Protein AF-A0A7K8KJE7-F1 (afdb_monomer_lite)

InterP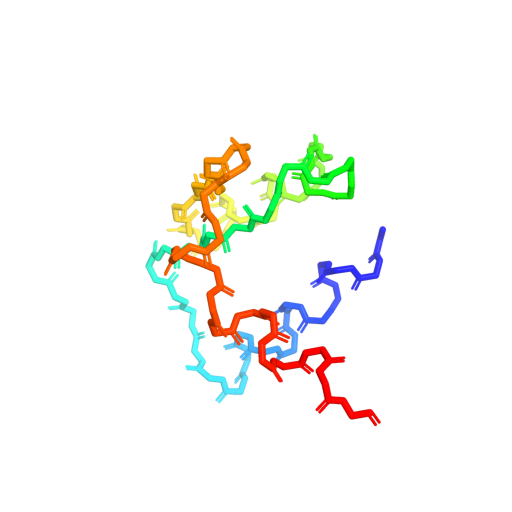ro domains:
  IPR001584 Integrase, catalytic core [PF00665] (2-52)
  IPR001584 Integrase, catalytic core [PS50994] (1-64)
  IPR012337 Ribonuclease H-like superfamily [SSF53098] (5-64)
  IPR036397 Ribonuclease H superfamily [G3DSA:3.30.420.10] (1-64)

Foldseek 3Di:
DVVLVVVVVVCVVPNQDQEDEEEPD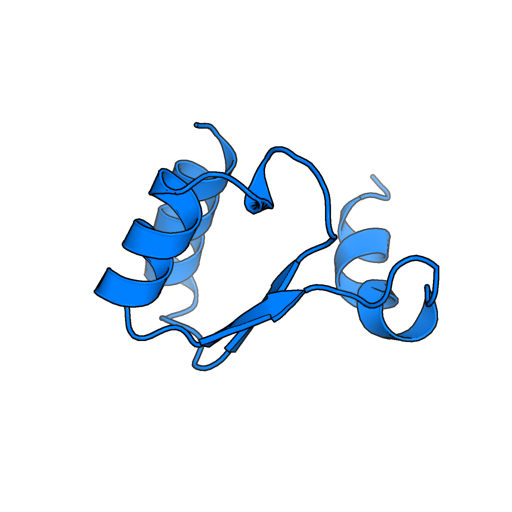VVCVDPVNVVSCVVSNYHYDYDDVPDCVVCVVVVVVPPD

Organism: NCBI:txid172689

Radius of gyration: 11.93 Å; chains: 1; bounding box: 31×29×21 Å

Secondary structure (DSSP, 8-state):
-HHHHHHHHHHHHH---SEEEE-S-TTTS-HHHHHHHHHTTPEEEEPPTT-GGG-HHHHHHT--

Structure (mmCIF, N/CA/C/O backbone):
data_AF-A0A7K8KJE7-F1
#
_entry.id   AF-A0A7K8KJE7-F1
#
loop_
_atom_site.group_PDB
_atom_site.id
_atom_site.type_symbol
_atom_site.label_atom_id
_atom_site.label_alt_id
_atom_site.label_comp_id
_atom_site.label_asym_id
_atom_site.label_entity_id
_atom_site.label_seq_id
_atom_site.pdbx_PDB_ins_code
_atom_site.Cartn_x
_atom_site.Cartn_y
_atom_site.Cartn_z
_atom_site.occupancy
_atom_site.B_iso_or_equiv
_atom_site.auth_seq_id
_atom_site.auth_comp_id
_atom_site.auth_asym_id
_atom_site.auth_atom_id
_atom_site.pdbx_PDB_model_num
ATOM 1 N N . ARG A 1 1 ? 2.223 1.422 -12.542 1.00 54.06 1 ARG A N 1
ATOM 2 C CA . ARG A 1 1 ? 0.782 1.790 -12.422 1.00 54.06 1 ARG A CA 1
ATOM 3 C C . ARG A 1 1 ? -0.166 0.585 -12.247 1.00 54.06 1 ARG A C 1
ATOM 5 O O . ARG A 1 1 ? -1.229 0.786 -11.676 1.00 54.06 1 ARG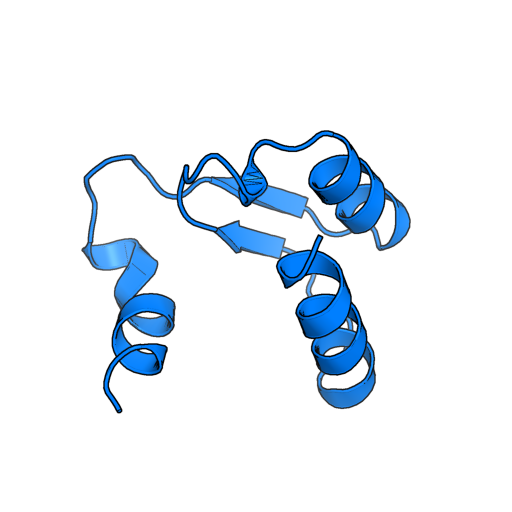 A O 1
ATOM 12 N N . HIS A 1 2 ? 0.183 -0.648 -12.649 1.00 64.25 2 HIS A N 1
ATOM 13 C CA . HIS A 1 2 ? -0.692 -1.827 -12.472 1.00 64.25 2 HIS A CA 1
ATOM 14 C C . HIS A 1 2 ? -0.830 -2.339 -11.022 1.00 64.25 2 HIS A C 1
ATOM 16 O O . HIS A 1 2 ? -1.935 -2.698 -10.626 1.00 64.25 2 HIS A O 1
ATOM 22 N N . CYS A 1 3 ? 0.231 -2.300 -10.206 1.00 67.31 3 CYS A N 1
ATOM 23 C CA . CYS A 1 3 ? 0.211 -2.862 -8.844 1.00 67.31 3 CYS A CA 1
ATOM 24 C C . CYS A 1 3 ? -0.796 -2.169 -7.905 1.00 67.31 3 CYS A C 1
ATOM 26 O O . CYS A 1 3 ? -1.518 -2.837 -7.174 1.00 67.31 3 CYS A O 1
ATOM 28 N N . VAL A 1 4 ? -0.911 -0.836 -7.976 1.00 76.12 4 VAL A N 1
ATOM 29 C CA . VAL A 1 4 ? -1.860 -0.055 -7.156 1.00 76.12 4 VAL A CA 1
ATOM 30 C C . VAL A 1 4 ? -3.314 -0.404 -7.487 1.00 76.12 4 VAL A C 1
ATOM 32 O O . VAL A 1 4 ? -4.151 -0.499 -6.593 1.00 76.12 4 VAL A O 1
ATOM 35 N N . ARG A 1 5 ? -3.625 -0.637 -8.771 1.00 79.56 5 ARG A N 1
ATOM 36 C CA . ARG A 1 5 ? -4.986 -0.997 -9.195 1.00 79.56 5 ARG A CA 1
ATOM 37 C C . ARG A 1 5 ? -5.390 -2.374 -8.665 1.00 79.56 5 ARG A C 1
ATOM 39 O O . ARG A 1 5 ? -6.512 -2.521 -8.194 1.00 79.56 5 ARG A O 1
ATOM 46 N N . GLY A 1 6 ? -4.473 -3.344 -8.705 1.00 81.38 6 GLY A N 1
ATOM 47 C CA . GLY A 1 6 ? -4.692 -4.674 -8.128 1.00 81.38 6 GLY A CA 1
ATOM 48 C C . GLY A 1 6 ? -4.885 -4.626 -6.610 1.00 81.38 6 GLY A C 1
ATOM 49 O O . GLY A 1 6 ? -5.848 -5.190 -6.099 1.00 81.38 6 GLY A O 1
ATOM 50 N N . LEU A 1 7 ? -4.039 -3.874 -5.899 1.00 82.94 7 LEU A N 1
ATOM 51 C CA . LEU A 1 7 ? -4.147 -3.714 -4.443 1.00 82.94 7 LEU A CA 1
ATOM 52 C C . LEU A 1 7 ? -5.450 -3.050 -4.013 1.00 82.94 7 LEU A C 1
ATOM 54 O O . LEU A 1 7 ? -6.057 -3.482 -3.042 1.00 82.94 7 LEU A O 1
ATOM 58 N N . ARG A 1 8 ? -5.922 -2.042 -4.752 1.00 85.06 8 ARG A N 1
ATOM 59 C CA . ARG A 1 8 ? -7.200 -1.392 -4.445 1.00 85.06 8 ARG A CA 1
ATOM 60 C C . ARG A 1 8 ? -8.375 -2.370 -4.524 1.00 85.06 8 ARG A C 1
ATOM 62 O O . ARG A 1 8 ? -9.253 -2.322 -3.670 1.00 85.06 8 ARG A O 1
ATOM 69 N N . ALA A 1 9 ? -8.384 -3.251 -5.525 1.00 86.19 9 ALA A N 1
ATOM 70 C CA . ALA A 1 9 ? -9.403 -4.294 -5.632 1.00 86.19 9 ALA A CA 1
ATOM 71 C C . ALA A 1 9 ? -9.274 -5.319 -4.493 1.00 86.19 9 ALA A C 1
ATOM 73 O O . ALA A 1 9 ? -10.272 -5.668 -3.870 1.00 86.19 9 ALA A O 1
ATOM 74 N N . ALA A 1 10 ? -8.049 -5.739 -4.166 1.00 85.19 10 ALA A N 1
ATOM 75 C CA . ALA A 1 10 ? -7.799 -6.666 -3.066 1.00 85.19 10 ALA A CA 1
ATOM 76 C C . ALA A 1 10 ? -8.237 -6.095 -1.707 1.00 85.19 10 ALA A C 1
ATOM 78 O O . ALA A 1 10 ? -8.893 -6.797 -0.948 1.00 85.19 10 ALA A O 1
ATOM 79 N N . PHE A 1 11 ? -7.957 -4.819 -1.423 1.00 87.62 11 PHE A N 1
ATOM 80 C CA . PHE A 1 11 ? -8.367 -4.167 -0.173 1.00 87.62 11 PHE A CA 1
ATOM 81 C C . PHE A 1 11 ? -9.888 -4.066 -0.044 1.00 87.62 11 PHE A C 1
ATOM 83 O O . PHE A 1 11 ? -10.421 -4.184 1.054 1.00 87.62 11 PHE A O 1
ATOM 90 N N . ALA A 1 12 ? -10.598 -3.874 -1.159 1.00 86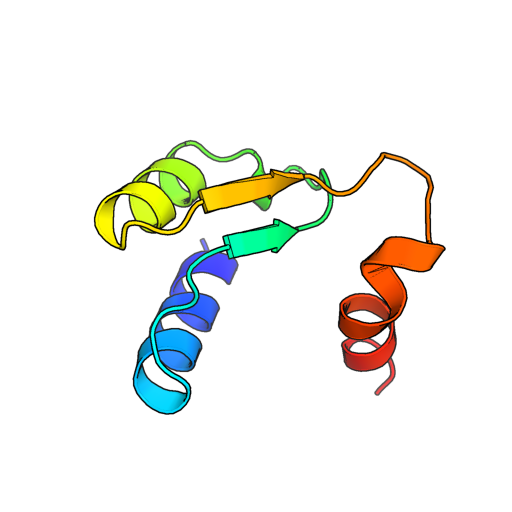.69 12 ALA A N 1
ATOM 91 C CA . ALA A 1 12 ? -12.057 -3.842 -1.157 1.00 86.69 12 ALA A CA 1
ATOM 92 C C . ALA A 1 12 ? -12.677 -5.217 -0.852 1.00 86.69 12 ALA A C 1
ATOM 94 O O . ALA A 1 12 ? -13.734 -5.279 -0.235 1.00 86.69 12 ALA A O 1
ATOM 95 N N . VAL A 1 13 ? -12.030 -6.309 -1.276 1.00 87.06 13 VAL A N 1
ATOM 96 C CA . VAL A 1 13 ? -12.547 -7.678 -1.099 1.00 87.06 13 VAL A CA 1
ATOM 97 C C . VAL A 1 13 ? -12.096 -8.302 0.224 1.00 87.06 13 VAL A C 1
ATOM 99 O O . VAL A 1 13 ? -12.875 -8.990 0.873 1.00 87.06 13 VAL A O 1
ATOM 102 N N . LEU A 1 14 ? -10.843 -8.079 0.622 1.00 87.50 14 LEU A N 1
ATOM 103 C CA . LEU A 1 14 ? -10.201 -8.748 1.760 1.00 87.50 14 LEU A CA 1
ATOM 104 C C . LEU A 1 14 ? -10.050 -7.842 2.989 1.00 87.50 14 LEU A C 1
ATOM 106 O O . LEU A 1 14 ? -9.637 -8.310 4.048 1.00 87.50 14 LEU A O 1
ATOM 110 N N . GLY A 1 15 ? -10.374 -6.557 2.854 1.00 86.69 15 GLY A N 1
ATOM 111 C CA . GLY A 1 15 ? -10.094 -5.543 3.861 1.00 86.69 15 GLY A CA 1
ATOM 112 C C . GLY A 1 15 ? -8.691 -4.949 3.733 1.00 86.69 15 GLY A C 1
ATOM 113 O O . GLY A 1 15 ? -7.833 -5.425 2.985 1.00 86.69 15 GLY A O 1
ATOM 114 N N . VAL A 1 16 ? -8.470 -3.856 4.461 1.00 88.25 16 VAL A N 1
ATOM 115 C CA . VAL A 1 16 ? -7.209 -3.108 4.441 1.00 88.25 16 VAL A CA 1
ATOM 116 C C . VAL A 1 16 ? -6.240 -3.738 5.449 1.00 88.25 16 VAL A C 1
ATOM 118 O O . VAL A 1 16 ? -6.564 -3.795 6.637 1.00 88.25 16 VAL A O 1
ATOM 121 N N . PRO A 1 17 ? -5.063 -4.220 5.018 1.00 86.69 17 PRO A N 1
ATOM 122 C CA . PRO A 1 17 ? -4.081 -4.806 5.920 1.00 86.69 17 PRO A CA 1
ATOM 123 C C . PRO A 1 17 ? -3.349 -3.728 6.728 1.00 86.69 17 PRO A C 1
ATOM 125 O O . PRO A 1 17 ? -3.140 -2.617 6.256 1.00 86.69 17 PRO A O 1
ATOM 128 N N . VAL A 1 18 ? -2.880 -4.078 7.926 1.00 85.81 18 VAL A N 1
ATOM 129 C CA . VAL A 1 18 ? -2.083 -3.172 8.779 1.00 85.81 18 VAL A CA 1
ATOM 130 C C . VAL A 1 18 ? -0.644 -3.025 8.262 1.00 85.81 18 VAL A C 1
ATOM 132 O O . VAL A 1 18 ? -0.043 -1.955 8.360 1.00 85.81 18 VAL A O 1
ATOM 135 N N . GLU A 1 19 ? -0.088 -4.089 7.680 1.00 84.19 19 GLU A N 1
ATOM 136 C CA . GLU A 1 19 ? 1.253 -4.103 7.097 1.00 84.19 19 GLU A CA 1
ATOM 137 C C . GLU A 1 19 ? 1.246 -4.801 5.733 1.00 84.19 19 GLU A C 1
ATOM 139 O O . GLU A 1 19 ? 0.609 -5.839 5.553 1.00 84.19 19 GLU A O 1
ATOM 144 N N . LEU A 1 20 ? 1.985 -4.235 4.779 1.00 83.88 20 LEU A N 1
ATOM 145 C CA . LEU A 1 20 ? 2.235 -4.824 3.471 1.00 83.88 20 LEU A CA 1
ATOM 146 C C . LEU A 1 20 ? 3.740 -4.985 3.279 1.00 83.88 20 LEU A C 1
ATOM 148 O O . LEU A 1 20 ? 4.487 -4.018 3.419 1.00 83.88 20 LEU A O 1
ATOM 152 N N . LYS A 1 21 ? 4.171 -6.194 2.911 1.00 83.12 21 LYS A N 1
ATOM 153 C CA . LYS A 1 21 ? 5.568 -6.490 2.597 1.00 83.12 21 LYS A CA 1
ATOM 154 C C . LYS A 1 21 ? 5.721 -6.845 1.124 1.00 83.12 21 LYS A C 1
ATOM 156 O O . LYS A 1 21 ? 5.118 -7.814 0.673 1.00 83.12 21 LYS A O 1
ATOM 161 N N . THR A 1 22 ? 6.515 -6.082 0.378 1.00 79.19 22 THR A N 1
ATOM 162 C CA . THR A 1 22 ? 6.759 -6.324 -1.061 1.00 79.19 22 THR A CA 1
ATOM 163 C C . THR A 1 22 ? 8.242 -6.532 -1.330 1.00 79.19 22 THR A C 1
ATOM 165 O O . THR A 1 22 ? 9.075 -6.156 -0.507 1.00 79.19 22 THR A O 1
ATOM 168 N N . ASP A 1 23 ? 8.599 -7.117 -2.468 1.00 75.06 23 ASP A N 1
ATOM 169 C CA . ASP A 1 23 ? 9.993 -7.141 -2.907 1.00 75.06 23 ASP A CA 1
ATOM 170 C C . ASP A 1 23 ?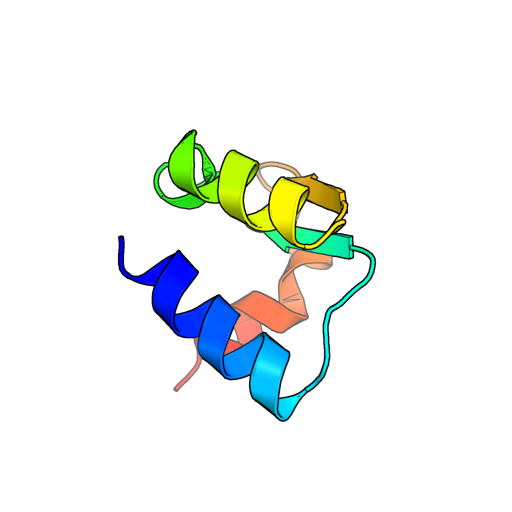 10.510 -5.718 -3.219 1.00 75.06 23 ASP A C 1
ATOM 172 O O . ASP A 1 23 ? 9.738 -4.762 -3.350 1.00 75.06 23 ASP A O 1
ATOM 176 N N . ASN A 1 24 ? 11.836 -5.577 -3.318 1.00 69.75 24 ASN A N 1
ATOM 177 C CA . ASN A 1 24 ? 12.532 -4.318 -3.627 1.00 69.75 24 ASN A CA 1
ATOM 178 C C . ASN A 1 24 ? 12.476 -3.938 -5.119 1.00 69.75 24 ASN A C 1
ATOM 180 O O . ASN A 1 24 ? 13.262 -3.112 -5.588 1.00 69.75 24 ASN A O 1
ATOM 184 N N . GLY A 1 25 ? 11.576 -4.543 -5.895 1.00 69.12 25 GLY A N 1
ATOM 185 C CA . GLY A 1 25 ? 11.424 -4.251 -7.307 1.00 69.12 25 GLY A CA 1
ATOM 186 C C . GLY A 1 25 ? 11.114 -2.767 -7.562 1.00 69.12 25 GLY A C 1
ATOM 187 O O . GLY A 1 25 ? 10.390 -2.125 -6.792 1.00 69.12 25 GLY A O 1
ATOM 188 N N . PRO A 1 26 ? 11.597 -2.200 -8.683 1.00 66.56 26 PRO A N 1
ATOM 189 C CA . PRO A 1 26 ? 11.447 -0.775 -9.003 1.00 66.56 26 PRO A CA 1
ATOM 190 C C . PRO A 1 26 ? 9.980 -0.313 -9.073 1.00 66.56 26 PRO A C 1
ATOM 192 O O . PRO A 1 26 ? 9.674 0.857 -8.848 1.00 66.56 26 PRO A O 1
ATOM 195 N N . SER A 1 27 ? 9.048 -1.238 -9.314 1.00 65.62 27 SER A N 1
ATOM 196 C CA . SER A 1 27 ? 7.601 -0.993 -9.301 1.00 65.62 27 SER A CA 1
ATOM 197 C C . SER A 1 27 ? 7.063 -0.577 -7.923 1.00 65.62 27 SER A C 1
ATOM 199 O O . SER A 1 27 ? 6.125 0.225 -7.851 1.00 65.62 27 SER A O 1
ATOM 201 N N . TYR A 1 28 ? 7.664 -1.088 -6.844 1.00 65.94 28 TYR A N 1
ATOM 202 C CA . TYR A 1 28 ? 7.282 -0.827 -5.450 1.00 65.94 28 TYR A CA 1
ATOM 203 C C . TYR A 1 28 ? 8.053 0.344 -4.831 1.00 65.94 28 TYR A C 1
ATOM 205 O O . TYR A 1 28 ? 7.617 0.911 -3.834 1.00 65.94 28 TYR A O 1
ATOM 213 N N . HIS A 1 29 ? 9.139 0.771 -5.479 1.00 65.88 29 HIS A N 1
ATOM 214 C CA . HIS A 1 29 ? 9.913 1.963 -5.125 1.00 65.88 29 HIS A CA 1
ATOM 215 C C . HIS A 1 29 ? 9.279 3.286 -5.591 1.00 65.88 29 HIS A C 1
ATOM 217 O O . HIS A 1 29 ? 9.815 4.363 -5.332 1.00 65.88 29 HIS A O 1
ATOM 223 N N . SER A 1 30 ? 8.147 3.241 -6.301 1.00 76.56 30 SER A N 1
ATOM 224 C CA . SER A 1 30 ? 7.514 4.455 -6.822 1.00 76.56 30 SER A CA 1
ATOM 225 C C . SER A 1 30 ? 6.853 5.288 -5.713 1.00 76.56 30 SER A C 1
ATOM 227 O O . SER A 1 30 ? 6.108 4.762 -4.887 1.00 76.56 30 SER A O 1
ATOM 229 N N . GLN A 1 31 ? 7.038 6.615 -5.740 1.00 77.81 31 GLN A N 1
ATOM 230 C CA . GLN A 1 31 ? 6.361 7.542 -4.813 1.00 77.81 31 GLN A CA 1
ATOM 231 C C . GLN A 1 31 ? 4.836 7.384 -4.829 1.00 77.81 31 GLN A C 1
ATOM 233 O O . GLN A 1 31 ? 4.189 7.498 -3.795 1.00 77.81 31 GLN A O 1
ATOM 238 N N . THR A 1 32 ? 4.250 7.073 -5.990 1.00 81.50 32 THR A N 1
ATOM 239 C CA . THR A 1 32 ? 2.809 6.816 -6.113 1.00 81.50 32 THR A CA 1
ATOM 240 C C . THR A 1 32 ? 2.361 5.613 -5.282 1.00 81.50 32 THR A C 1
ATOM 242 O O . THR A 1 32 ? 1.260 5.624 -4.740 1.00 81.50 32 THR A O 1
ATOM 245 N N . PHE A 1 33 ? 3.197 4.578 -5.177 1.00 81.94 33 PHE A N 1
ATOM 246 C CA . PHE A 1 33 ? 2.905 3.392 -4.377 1.00 81.94 33 PHE A CA 1
ATOM 247 C C . PHE A 1 33 ? 2.981 3.698 -2.878 1.00 81.94 33 PHE A C 1
ATOM 249 O O . PHE A 1 33 ? 2.055 3.368 -2.139 1.00 81.94 33 PHE A O 1
ATOM 256 N N . ALA A 1 34 ? 4.025 4.414 -2.456 1.00 81.31 34 ALA A N 1
ATOM 257 C CA . ALA A 1 34 ? 4.177 4.856 -1.072 1.00 81.31 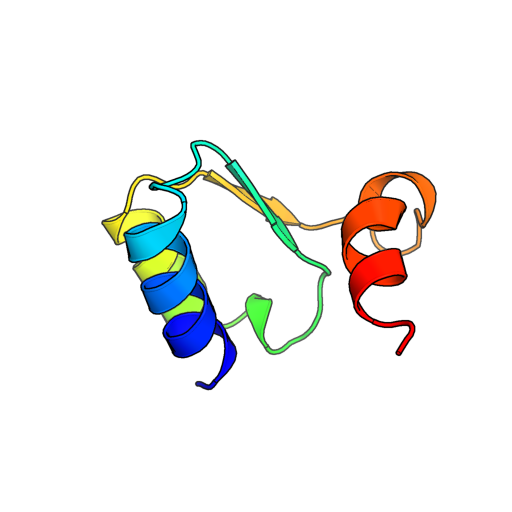34 ALA A CA 1
ATOM 258 C C . ALA A 1 34 ? 3.028 5.784 -0.631 1.00 81.31 34 ALA A C 1
ATOM 260 O O . ALA A 1 34 ? 2.424 5.563 0.416 1.00 81.31 34 ALA A O 1
ATOM 261 N N . ALA A 1 35 ? 2.666 6.772 -1.459 1.00 85.88 35 ALA A N 1
ATOM 262 C CA . ALA A 1 35 ? 1.558 7.688 -1.182 1.00 85.88 35 ALA A CA 1
ATOM 263 C C . ALA A 1 35 ? 0.204 6.965 -1.112 1.00 85.88 35 ALA A C 1
ATOM 265 O O . ALA A 1 35 ? -0.632 7.297 -0.274 1.00 85.88 35 ALA A O 1
ATOM 266 N N . PHE A 1 36 ? -0.007 5.953 -1.961 1.00 86.69 36 PHE A N 1
ATOM 267 C CA . PHE A 1 36 ? -1.195 5.108 -1.886 1.00 86.69 36 PHE A CA 1
ATOM 268 C C . PHE A 1 36 ? -1.271 4.390 -0.535 1.00 86.69 36 PHE A C 1
ATOM 270 O O . PHE A 1 36 ? -2.267 4.544 0.161 1.00 86.69 36 PHE A O 1
ATOM 277 N N . LEU A 1 37 ? -0.227 3.663 -0.129 1.00 87.38 37 LEU A N 1
ATOM 278 C CA . LEU A 1 37 ? -0.238 2.924 1.140 1.00 87.38 37 LEU A CA 1
ATOM 279 C C . LEU A 1 37 ? -0.394 3.843 2.355 1.00 87.38 37 LEU A C 1
ATOM 281 O O . LEU A 1 37 ? -1.174 3.525 3.251 1.00 87.38 37 LEU A O 1
ATOM 285 N N . ALA A 1 38 ? 0.252 5.012 2.340 1.00 86.00 38 ALA A N 1
ATOM 286 C CA . ALA A 1 38 ? 0.081 6.027 3.375 1.00 86.00 38 ALA A CA 1
ATOM 287 C C . ALA A 1 38 ? -1.375 6.517 3.477 1.00 86.00 38 ALA A C 1
ATOM 289 O O . ALA A 1 38 ? -1.900 6.638 4.580 1.00 86.00 38 ALA A O 1
ATOM 290 N N . GLY A 1 39 ? -2.056 6.730 2.344 1.00 88.06 39 GLY A N 1
ATOM 291 C CA . GLY A 1 39 ? -3.470 7.127 2.319 1.00 88.06 39 GLY A CA 1
ATOM 292 C C . GLY A 1 39 ? -4.430 6.074 2.883 1.00 88.06 39 GLY A C 1
ATOM 293 O O . GLY A 1 39 ? -5.515 6.420 3.341 1.00 88.06 39 GLY A O 1
ATOM 294 N N . TRP A 1 40 ? -4.025 4.804 2.888 1.00 85.81 40 TRP A N 1
ATOM 295 C CA . TRP A 1 40 ? -4.775 3.702 3.495 1.00 85.81 40 TRP A CA 1
ATOM 296 C C . TRP A 1 40 ? -4.301 3.353 4.917 1.00 85.81 40 TRP A C 1
ATOM 298 O O . TRP A 1 40 ? -4.852 2.441 5.525 1.00 85.81 40 TRP A O 1
ATOM 308 N N . GLY A 1 41 ? -3.292 4.052 5.453 1.00 88.69 41 GLY A N 1
ATOM 309 C CA . GLY A 1 41 ? -2.717 3.761 6.772 1.00 88.69 41 GLY A CA 1
ATOM 310 C C . GLY A 1 41 ? -1.923 2.451 6.837 1.00 88.69 41 GLY A C 1
ATOM 311 O O . GLY A 1 41 ? -1.720 1.908 7.920 1.00 88.69 41 GLY A O 1
ATOM 312 N N . VAL A 1 42 ? -1.478 1.928 5.692 1.00 88.06 42 VAL A N 1
ATOM 313 C CA . VAL A 1 42 ? -0.771 0.645 5.610 1.00 88.06 42 VAL A CA 1
ATOM 314 C C . VAL A 1 42 ? 0.721 0.863 5.813 1.00 88.06 42 VAL A C 1
ATOM 316 O O . VAL A 1 42 ? 1.359 1.610 5.066 1.00 88.06 42 VAL A O 1
ATOM 319 N N . ARG A 1 43 ? 1.313 0.161 6.784 1.00 84.69 43 ARG A N 1
ATOM 320 C CA . ARG A 1 43 ? 2.765 0.176 6.980 1.00 84.69 43 ARG A CA 1
ATOM 321 C C . ARG A 1 43 ? 3.429 -0.639 5.873 1.00 84.69 43 ARG A C 1
ATOM 323 O O . ARG A 1 43 ? 3.174 -1.831 5.742 1.00 84.69 43 ARG A O 1
ATOM 330 N N . HIS A 1 44 ? 4.272 -0.006 5.064 1.00 84.81 44 HIS A N 1
ATOM 331 C CA . HIS A 1 44 ? 5.007 -0.693 4.002 1.00 84.81 44 HIS A CA 1
ATOM 332 C C . HIS A 1 44 ? 6.389 -1.104 4.499 1.00 84.81 44 HIS A C 1
ATOM 334 O O . HIS A 1 44 ? 7.146 -0.266 4.988 1.00 84.81 44 HIS A O 1
ATOM 340 N N . SER A 1 45 ? 6.724 -2.384 4.373 1.00 80.50 45 SER A N 1
ATOM 341 C CA . SER A 1 45 ? 8.078 -2.887 4.588 1.00 80.50 45 SER A CA 1
ATOM 342 C C . SER A 1 45 ? 8.598 -3.559 3.321 1.00 80.50 45 SER A C 1
ATOM 344 O O . SER A 1 45 ? 7.866 -4.219 2.586 1.00 80.50 45 SER A O 1
ATOM 346 N N . PHE A 1 46 ? 9.883 -3.388 3.036 1.00 76.31 46 PHE A N 1
ATOM 347 C CA . PHE A 1 46 ? 10.512 -4.100 1.934 1.00 76.31 46 PHE A CA 1
ATOM 348 C C . PHE A 1 46 ? 11.008 -5.470 2.406 1.00 76.31 46 PHE A C 1
ATOM 350 O O . PHE A 1 46 ? 11.446 -5.658 3.547 1.00 76.31 46 PHE A O 1
ATOM 357 N N . GLY A 1 47 ? 10.906 -6.465 1.529 1.00 68.56 47 GLY A N 1
ATOM 358 C CA . GLY A 1 47 ? 11.589 -7.739 1.681 1.00 68.56 47 GLY A CA 1
ATOM 359 C C . GLY A 1 47 ? 13.099 -7.529 1.770 1.00 68.56 47 GLY A C 1
ATOM 360 O O . GLY A 1 47 ? 13.644 -6.615 1.157 1.00 68.56 47 GLY A O 1
ATOM 361 N N . ILE A 1 48 ? 13.783 -8.382 2.534 1.00 59.38 48 ILE A N 1
ATOM 362 C CA . ILE A 1 48 ? 15.247 -8.374 2.564 1.00 59.38 48 ILE A CA 1
ATOM 363 C C . ILE A 1 48 ? 15.716 -8.756 1.154 1.00 59.38 48 ILE A C 1
ATOM 365 O O . ILE A 1 48 ? 15.265 -9.796 0.656 1.00 59.38 48 ILE A O 1
ATOM 369 N N . PRO A 1 49 ? 16.594 -7.974 0.501 1.00 48.03 49 PRO A N 1
ATOM 370 C CA . PRO A 1 49 ? 17.206 -8.415 -0.743 1.00 48.03 49 PRO A CA 1
ATOM 371 C C . PRO A 1 49 ? 17.920 -9.747 -0.464 1.00 48.03 49 PRO A C 1
ATOM 373 O O . PRO A 1 49 ? 18.823 -9.801 0.363 1.00 48.03 49 PRO A O 1
ATOM 376 N N . SER A 1 50 ? 17.469 -10.828 -1.112 1.00 50.66 50 SER A N 1
ATOM 377 C CA . SER A 1 50 ? 18.012 -12.198 -1.015 1.00 50.66 50 SER A CA 1
ATOM 378 C C . SER A 1 50 ? 17.550 -13.122 0.135 1.00 50.66 50 SER A C 1
ATOM 380 O O . SER A 1 50 ? 18.111 -14.211 0.254 1.00 50.66 50 SER A O 1
ATOM 382 N N . ASN A 1 51 ? 16.527 -12.798 0.944 1.00 49.97 51 ASN A N 1
ATOM 383 C CA . ASN A 1 51 ? 15.979 -13.779 1.910 1.00 49.97 51 ASN A CA 1
ATOM 384 C C . ASN A 1 51 ? 14.619 -14.348 1.465 1.00 49.97 51 ASN A C 1
ATOM 386 O O . ASN A 1 51 ? 13.558 -13.870 1.880 1.00 49.97 51 ASN A O 1
ATOM 390 N N . SER A 1 52 ? 14.658 -15.404 0.650 1.00 49.88 52 SER A N 1
ATOM 391 C CA . SER A 1 52 ? 13.492 -16.099 0.074 1.00 49.88 52 SER A CA 1
ATOM 392 C C . SER A 1 52 ? 12.538 -16.701 1.121 1.00 49.88 52 SER A C 1
ATOM 394 O O . SER A 1 52 ? 11.371 -16.958 0.840 1.00 49.88 52 SER A O 1
ATOM 396 N N . GLN A 1 53 ? 12.980 -16.872 2.372 1.00 51.31 53 GLN A N 1
ATOM 397 C CA . GLN A 1 53 ? 12.157 -17.477 3.428 1.00 51.31 53 GLN A CA 1
ATOM 398 C C . GLN A 1 53 ? 10.993 -16.582 3.893 1.00 51.31 53 GLN A C 1
ATOM 400 O O . GLN A 1 53 ? 9.967 -17.092 4.332 1.00 51.31 53 GLN A O 1
ATOM 405 N N . GLY A 1 54 ? 11.108 -15.253 3.759 1.00 49.47 54 GLY A N 1
ATOM 406 C CA . GLY A 1 54 ? 10.050 -14.301 4.138 1.00 49.47 54 GLY A CA 1
ATOM 407 C C . GLY A 1 54 ? 9.080 -13.934 3.008 1.00 49.47 54 GLY A C 1
ATOM 408 O O . GLY A 1 54 ? 8.195 -13.106 3.219 1.00 49.47 54 GLY A O 1
ATOM 409 N N . GLN A 1 55 ? 9.277 -14.492 1.811 1.00 54.53 55 GLN A N 1
ATOM 410 C CA . GLN A 1 55 ? 8.528 -14.178 0.585 1.00 54.53 55 GLN A CA 1
ATOM 411 C C . GLN A 1 55 ? 7.779 -15.399 0.025 1.00 54.53 55 GLN A C 1
ATOM 413 O O . GLN A 1 55 ? 7.102 -15.285 -0.992 1.00 54.53 55 GLN A O 1
ATOM 418 N N . ALA A 1 56 ? 7.823 -16.547 0.711 1.00 49.97 56 ALA A N 1
ATOM 419 C CA . ALA A 1 56 ? 7.253 -17.805 0.227 1.00 49.97 56 ALA A CA 1
ATOM 420 C C . ALA A 1 56 ? 5.752 -17.727 -0.129 1.00 49.97 56 ALA A C 1
ATOM 422 O O . ALA A 1 56 ? 5.294 -18.454 -1.005 1.00 49.97 56 ALA A O 1
ATOM 423 N N . ILE A 1 57 ? 4.980 -16.838 0.510 1.00 55.38 57 ILE A N 1
ATOM 424 C CA . ILE A 1 57 ? 3.558 -16.627 0.184 1.00 55.38 57 ILE A CA 1
ATOM 425 C C . ILE A 1 57 ? 3.405 -15.933 -1.177 1.00 55.38 57 ILE A C 1
ATOM 427 O O . ILE A 1 57 ? 2.590 -16.354 -1.994 1.00 55.38 57 ILE A O 1
ATOM 431 N N . VAL A 1 58 ? 4.213 -14.901 -1.434 1.00 54.16 58 VAL A N 1
ATOM 432 C CA . VAL A 1 58 ? 4.189 -14.146 -2.696 1.00 54.16 58 VAL A CA 1
ATOM 433 C C . VAL A 1 58 ? 4.751 -15.002 -3.833 1.00 54.16 58 VAL A C 1
ATOM 435 O O . VAL A 1 58 ? 4.137 -15.092 -4.892 1.00 54.16 58 VAL A O 1
ATOM 438 N N . GLU A 1 59 ? 5.863 -15.706 -3.605 1.00 55.00 59 GLU A N 1
ATOM 439 C CA . GLU A 1 59 ? 6.466 -16.588 -4.615 1.00 55.00 59 GLU A CA 1
ATOM 440 C C . GLU A 1 59 ? 5.581 -17.797 -4.957 1.00 55.00 59 GLU A C 1
ATOM 442 O O . GLU A 1 59 ? 5.540 -18.219 -6.113 1.00 55.00 59 GLU A O 1
ATOM 447 N N . ARG A 1 60 ? 4.814 -18.333 -3.993 1.00 52.91 60 ARG A N 1
ATOM 448 C CA . ARG A 1 60 ? 3.839 -19.404 -4.257 1.00 52.91 60 ARG A CA 1
ATOM 449 C C . ARG A 1 60 ? 2.669 -18.929 -5.121 1.00 52.91 60 ARG A C 1
ATOM 451 O O . ARG A 1 60 ? 2.169 -19.722 -5.910 1.00 52.91 60 ARG A O 1
ATOM 458 N N . ALA A 1 61 ? 2.259 -17.665 -5.010 1.00 55.72 61 ALA A N 1
ATOM 459 C CA . ALA A 1 61 ? 1.192 -17.099 -5.837 1.00 55.72 61 ALA A CA 1
ATOM 460 C C . ALA A 1 61 ? 1.609 -16.884 -7.306 1.00 55.72 61 ALA A C 1
ATOM 462 O O . ALA A 1 61 ? 0.745 -16.801 -8.171 1.00 55.72 61 ALA A O 1
ATOM 463 N N . HIS A 1 62 ? 2.914 -16.831 -7.599 1.00 58.47 62 HIS A N 1
ATOM 464 C CA . HIS A 1 62 ? 3.438 -16.725 -8.965 1.00 58.47 62 HIS A CA 1
ATOM 465 C C . HIS A 1 62 ? 3.651 -18.080 -9.667 1.00 58.47 62 HIS A C 1
ATOM 467 O O . HIS A 1 62 ? 4.027 -18.094 -10.836 1.00 58.47 62 HIS A O 1
ATOM 473 N N . ARG A 1 63 ? 3.414 -19.219 -8.994 1.00 46.34 63 ARG A N 1
ATOM 474 C CA . ARG A 1 63 ? 3.368 -20.541 -9.646 1.00 46.34 63 ARG A CA 1
ATOM 475 C C . ARG A 1 63 ? 1.945 -20.889 -10.065 1.00 46.34 63 ARG A C 1
ATOM 477 O O . ARG A 1 63 ? 1.240 -21.610 -9.361 1.00 46.34 63 ARG A O 1
ATOM 484 N N . THR A 1 64 ? 1.584 -20.421 -11.245 1.00 46.00 64 THR A N 1
ATOM 485 C CA . THR A 1 64 ? 0.572 -21.011 -12.132 1.00 46.00 64 THR A CA 1
ATOM 486 C C . THR A 1 64 ? 1.103 -20.885 -13.541 1.00 46.00 64 THR A C 1
ATOM 488 O O . THR A 1 64 ? 1.055 -21.895 -14.267 1.00 46.00 64 THR A O 1
#

pLDDT: mean 72.57, std 14.34, range [46.0, 88.69]

Sequence (64 aa):
RHCVRGLRAAFAVLGVPVELKTDNGPSYHSQTFAAFLAGWGVRHSFGIPSNSQGQAIVERAHRT